Protein AF-A0A6V7IZJ7-F1 (afdb_monomer_lite)

Foldseek 3Di:
DCVVVVRDDDPPDDDDDDDDPPPCPVVVVLLVQLCCVVVHPDDGDDDDPPPPDDPVSSVVSVVVVVVVVD

pLDDT: mean 92.85, std 6.97, range [57.56, 98.0]

Sequence (70 aa):
LDTFLSGGLRQGHIYELCGASSSGKSSICLSISTNIALNSKSIVHYVDTKNDFSSTRIQMILDENKINNE

Organism: NCBI:txid1563983

Radius of gyration: 13.08 Å; chains: 1; bounding box: 28×28×35 Å

Secondary structure (DSSP, 8-state):
-TTTTTSS--TT-------STTSSHHHHHHHHHHHHHHHSSPPP----SSS---HHHHHHHHHHHHHTT-

InterPro domains:
  IPR013632 Rad51-like, C-terminal [PF08423] (1-69)
  IPR020588 DNA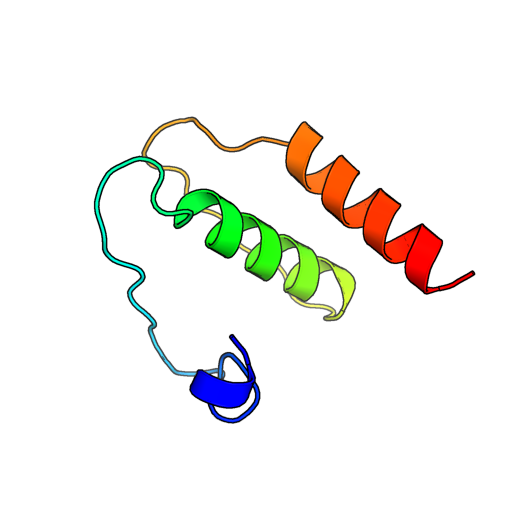 recombination and repair protein RecA-like, ATP-binding domain [PS50162] (1-70)
  IPR027417 P-loop containing nucleoside triphosphate hydrolase [G3DSA:3.40.50.300] (1-70)
  IPR027417 P-loop containing nucleoside triphosphate hydrolase [SSF52540] (1-65)
  IPR051988 Homologous Recombination Repair RAD51 Paralog [PTHR46457] (1-66)

Structure (mmCIF, N/CA/C/O backbone):
data_AF-A0A6V7IZJ7-F1
#
_entry.id   AF-A0A6V7IZJ7-F1
#
loop_
_atom_site.group_PDB
_atom_site.id
_atom_site.type_symbol
_atom_site.label_atom_id
_atom_site.label_alt_id
_atom_site.label_comp_id
_atom_site.label_asym_id
_atom_site.label_entity_id
_atom_site.label_seq_id
_atom_site.pdbx_PDB_ins_code
_atom_site.Cartn_x
_atom_site.Cartn_y
_atom_site.Cartn_z
_atom_site.occupancy
_atom_site.B_iso_or_equiv
_atom_site.auth_seq_id
_atom_site.auth_comp_id
_atom_site.aut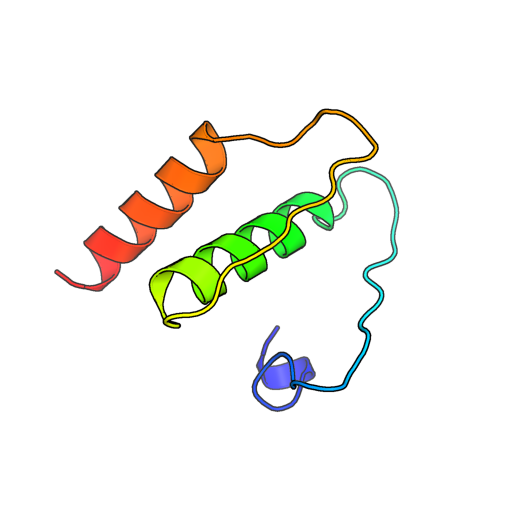h_asym_id
_atom_site.auth_atom_id
_atom_site.pdbx_PDB_model_num
ATOM 1 N N . LEU A 1 1 ? -2.280 13.836 -3.462 1.00 90.25 1 LEU A N 1
ATOM 2 C CA . LEU A 1 1 ? -2.953 12.947 -4.438 1.00 90.25 1 LEU A CA 1
ATOM 3 C C . LEU A 1 1 ? -4.461 13.169 -4.406 1.00 90.25 1 LEU A C 1
ATOM 5 O O . LEU A 1 1 ? -5.042 13.446 -5.443 1.00 90.25 1 LEU A O 1
ATOM 9 N N . ASP A 1 2 ? -5.072 13.149 -3.226 1.00 93.62 2 ASP A N 1
ATOM 10 C CA . ASP A 1 2 ? -6.528 13.258 -3.063 1.00 93.62 2 ASP A CA 1
ATOM 11 C C . ASP A 1 2 ? -7.140 14.523 -3.671 1.00 93.62 2 ASP A C 1
ATOM 13 O O . ASP A 1 2 ? -8.197 14.444 -4.288 1.00 93.62 2 ASP A O 1
ATOM 17 N N . THR A 1 3 ? -6.453 15.669 -3.603 1.00 96.00 3 THR A N 1
ATOM 18 C CA . THR A 1 3 ? -6.876 16.903 -4.291 1.00 96.00 3 THR A CA 1
ATOM 19 C C . THR A 1 3 ? -7.002 16.703 -5.803 1.00 96.00 3 THR A C 1
ATOM 21 O O . THR A 1 3 ? -7.991 17.120 -6.395 1.00 96.00 3 THR A O 1
ATOM 24 N N . PHE A 1 4 ? -6.039 16.017 -6.426 1.00 94.12 4 PHE A N 1
ATOM 25 C CA . PHE A 1 4 ? -6.073 15.709 -7.859 1.00 94.12 4 PHE A CA 1
ATOM 26 C C . PHE A 1 4 ? -7.205 14.728 -8.200 1.00 94.12 4 PHE A C 1
ATOM 28 O O . PHE A 1 4 ? -7.831 14.836 -9.248 1.00 94.12 4 PHE A O 1
ATOM 35 N N . LEU A 1 5 ? -7.518 13.815 -7.278 1.00 93.94 5 LEU A N 1
ATOM 36 C CA . LEU A 1 5 ? -8.619 12.859 -7.405 1.00 93.94 5 LEU A CA 1
ATOM 37 C C . LEU A 1 5 ? -9.977 13.412 -6.936 1.00 93.94 5 LEU A C 1
ATOM 39 O O . LEU A 1 5 ? -10.944 12.660 -6.857 1.00 93.94 5 LEU A O 1
ATOM 43 N N . SER A 1 6 ? -10.083 14.710 -6.625 1.00 93.50 6 SER A N 1
ATOM 44 C CA . SER A 1 6 ? -11.317 15.321 -6.105 1.00 93.50 6 SER A CA 1
ATOM 45 C C . SER A 1 6 ? -11.888 14.587 -4.880 1.00 93.50 6 SER A C 1
ATOM 47 O O . SER A 1 6 ? -13.076 14.246 -4.847 1.00 93.50 6 SER A O 1
ATOM 49 N N . GLY A 1 7 ? -11.026 14.317 -3.895 1.00 93.00 7 GLY A N 1
ATOM 50 C CA . GLY A 1 7 ? -11.384 13.675 -2.626 1.00 93.00 7 GLY A CA 1
ATOM 51 C C . GLY A 1 7 ? -10.974 12.206 -2.494 1.00 93.00 7 GLY A C 1
ATOM 52 O O . GLY A 1 7 ? -11.329 11.579 -1.503 1.00 93.00 7 GLY A O 1
ATOM 53 N N . GLY A 1 8 ? -10.236 11.653 -3.462 1.00 93.75 8 GLY A N 1
ATOM 54 C CA . GLY A 1 8 ? -9.712 10.284 -3.407 1.00 93.75 8 GLY A CA 1
ATOM 55 C C . GLY A 1 8 ? -10.412 9.311 -4.357 1.00 93.75 8 GLY A C 1
ATOM 56 O O . GLY A 1 8 ? -11.050 9.704 -5.334 1.00 93.75 8 GLY A O 1
ATOM 57 N N . LEU A 1 9 ? -10.246 8.014 -4.098 1.00 93.56 9 LEU A N 1
ATOM 58 C CA . LEU A 1 9 ? -10.785 6.949 -4.949 1.00 93.56 9 LEU A CA 1
ATOM 59 C C . LEU A 1 9 ? -12.267 6.703 -4.661 1.00 93.56 9 LEU A C 1
ATOM 61 O O . LEU A 1 9 ? -12.694 6.691 -3.507 1.00 93.56 9 LEU A O 1
ATOM 65 N N . ARG A 1 10 ? -13.051 6.472 -5.717 1.00 93.38 10 ARG A N 1
ATOM 66 C CA . ARG A 1 10 ? -14.505 6.289 -5.634 1.00 93.38 10 ARG A CA 1
ATOM 67 C C . ARG A 1 10 ? -14.893 4.850 -5.948 1.00 93.38 10 ARG A C 1
ATOM 69 O O . ARG A 1 10 ? -14.367 4.243 -6.878 1.00 93.38 10 ARG A O 1
ATOM 76 N N . GLN A 1 11 ? -15.852 4.316 -5.195 1.00 92.81 11 GLN A N 1
ATOM 77 C CA . GLN A 1 11 ? -16.426 2.998 -5.474 1.00 92.81 11 GLN A CA 1
ATOM 78 C C . GLN A 1 11 ? -17.059 2.958 -6.877 1.00 92.81 11 GLN A C 1
ATOM 80 O O . GLN A 1 11 ? -17.472 3.988 -7.414 1.00 92.81 11 GLN A O 1
ATOM 85 N N . GLY A 1 12 ? -17.111 1.769 -7.484 1.00 95.38 12 GLY A N 1
ATOM 86 C CA . GLY A 1 12 ? -17.664 1.564 -8.830 1.00 95.38 12 GLY A CA 1
ATOM 87 C C . GLY A 1 12 ? -16.774 2.044 -9.984 1.00 95.38 12 GLY A C 1
ATOM 88 O O . GLY A 1 12 ? -17.201 1.984 -11.131 1.00 95.38 12 GLY A O 1
ATOM 89 N N . HIS A 1 13 ? -15.552 2.503 -9.700 1.00 95.69 13 HIS A N 1
ATOM 90 C CA . HIS A 1 13 ? -14.600 2.981 -10.703 1.00 95.69 13 HIS A CA 1
ATOM 91 C C . HIS A 1 13 ? -13.353 2.095 -10.747 1.00 95.69 13 HIS A C 1
ATOM 93 O O . HIS A 1 13 ? -12.921 1.554 -9.728 1.00 95.69 13 HIS A O 1
ATOM 99 N N . ILE A 1 14 ? -12.754 1.990 -11.934 1.00 96.56 14 ILE A N 1
ATOM 100 C CA . ILE A 1 14 ? -11.449 1.359 -12.148 1.00 96.56 14 ILE A CA 1
ATOM 101 C C . ILE A 1 14 ? -10.424 2.472 -12.358 1.00 96.56 14 ILE A C 1
ATOM 103 O O . ILE A 1 14 ? -10.645 3.378 -13.161 1.00 96.56 14 ILE A O 1
ATOM 107 N N . TYR A 1 15 ? -9.305 2.392 -11.641 1.00 96.06 15 TYR A N 1
ATOM 108 C CA . TYR A 1 15 ? -8.203 3.345 -11.732 1.00 96.06 15 TYR A CA 1
ATOM 109 C C . TYR A 1 15 ? -6.939 2.626 -12.189 1.00 96.06 15 TYR A C 1
ATOM 111 O O . TYR A 1 15 ? -6.536 1.631 -11.588 1.00 96.06 15 TYR A O 1
ATOM 119 N N . GLU A 1 16 ? -6.296 3.152 -13.226 1.00 96.44 16 GLU A N 1
ATOM 120 C CA . GLU A 1 16 ? -5.033 2.631 -13.740 1.00 96.44 16 GLU A CA 1
ATOM 121 C C . GLU A 1 16 ? -3.868 3.509 -13.261 1.00 96.44 16 GLU A C 1
ATOM 123 O O . GLU A 1 16 ? -3.849 4.720 -13.489 1.00 96.44 16 GLU A O 1
ATOM 128 N N . LEU A 1 17 ? -2.882 2.903 -12.590 1.00 95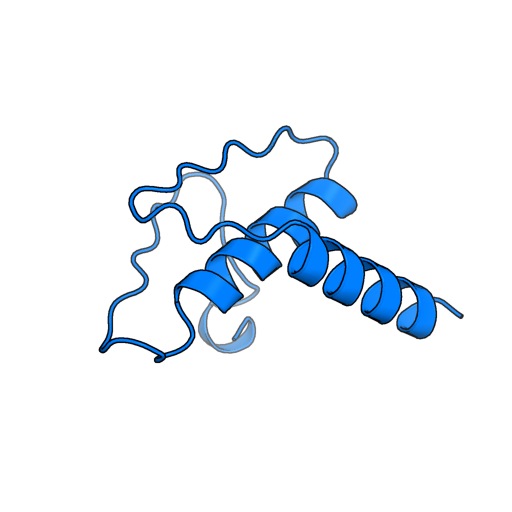.31 17 LEU A N 1
ATOM 129 C CA . LEU A 1 17 ? -1.633 3.569 -12.217 1.00 95.31 17 LEU A CA 1
ATOM 130 C C . LEU A 1 17 ? -0.503 3.105 -13.139 1.00 95.31 17 LEU A C 1
ATOM 132 O O . LEU A 1 17 ? 0.032 2.010 -12.968 1.00 95.31 17 LEU A O 1
ATOM 136 N N . CYS A 1 18 ? -0.088 3.971 -14.064 1.00 96.50 18 CYS A N 1
ATOM 137 C CA . CYS A 1 18 ? 0.937 3.679 -15.069 1.00 96.50 18 CYS A CA 1
ATOM 138 C C . CYS A 1 18 ? 2.227 4.484 -14.875 1.00 96.50 18 CYS A C 1
ATOM 140 O O . CYS A 1 18 ? 2.235 5.558 -14.278 1.00 96.50 18 CYS A O 1
ATOM 142 N N . GLY A 1 19 ? 3.347 3.946 -15.368 1.00 97.19 19 GLY A N 1
ATOM 143 C CA . GLY A 1 19 ? 4.655 4.608 -15.326 1.00 97.19 19 GLY A CA 1
ATOM 144 C C . GLY A 1 19 ? 5.840 3.644 -15.246 1.00 97.19 19 GLY A C 1
ATOM 145 O O . GLY A 1 19 ? 5.670 2.445 -15.011 1.00 97.19 19 GLY A O 1
ATOM 146 N N . ALA A 1 20 ? 7.054 4.180 -15.394 1.00 98.00 20 ALA A N 1
ATOM 147 C CA . ALA A 1 20 ? 8.310 3.422 -15.356 1.00 98.00 20 ALA A CA 1
ATOM 148 C C . ALA A 1 20 ? 8.518 2.651 -14.038 1.00 98.00 20 ALA A C 1
ATOM 150 O O . ALA A 1 20 ? 7.894 2.951 -13.019 1.00 98.00 20 ALA A O 1
ATOM 151 N N . SER A 1 21 ? 9.400 1.645 -14.025 1.00 95.75 21 SER A N 1
ATOM 152 C CA . SER A 1 21 ? 9.765 0.961 -12.774 1.00 95.75 21 SER A CA 1
ATOM 153 C C . SER A 1 21 ? 10.196 1.971 -11.705 1.00 95.75 21 SER A C 1
ATOM 155 O O . SER A 1 21 ? 10.774 3.008 -12.017 1.00 95.75 21 SER A O 1
ATOM 157 N N . SER A 1 22 ? 9.876 1.678 -10.445 1.00 94.81 22 SER A N 1
ATOM 158 C CA . SER A 1 22 ? 10.189 2.544 -9.299 1.00 94.81 22 SER A CA 1
ATOM 159 C C . SER A 1 22 ? 9.480 3.909 -9.275 1.00 94.81 22 SER A C 1
ATOM 161 O O . SER A 1 22 ? 9.746 4.705 -8.385 1.00 94.81 22 SER A O 1
ATOM 163 N N . SER A 1 23 ? 8.491 4.158 -10.144 1.00 97.00 23 SER A N 1
ATOM 164 C CA . SER A 1 23 ? 7.658 5.377 -10.112 1.00 97.00 23 SER A CA 1
ATOM 165 C C . SER A 1 23 ? 6.627 5.437 -8.967 1.00 97.00 23 SER A C 1
ATOM 167 O O . SER A 1 23 ? 5.732 6.275 -8.987 1.00 97.00 23 SER A O 1
ATOM 169 N N . GLY A 1 24 ? 6.687 4.516 -7.999 1.00 95.88 24 GLY A N 1
ATOM 170 C CA . GLY A 1 24 ? 5.798 4.503 -6.829 1.00 95.88 24 GLY A CA 1
ATOM 171 C C . GLY A 1 24 ? 4.479 3.731 -6.971 1.00 95.88 24 GLY A C 1
ATOM 172 O O . GLY A 1 24 ? 3.736 3.663 -5.999 1.00 95.88 24 GLY A O 1
ATOM 173 N N . LYS A 1 25 ? 4.197 3.089 -8.114 1.00 96.75 25 LYS A N 1
ATOM 174 C CA . LYS A 1 25 ? 2.936 2.346 -8.355 1.00 96.75 25 LYS A CA 1
ATOM 175 C C . LYS A 1 25 ? 2.609 1.315 -7.266 1.00 96.75 25 LYS A C 1
ATOM 177 O O . LYS A 1 25 ? 1.560 1.411 -6.637 1.00 96.75 25 LYS A O 1
ATOM 182 N N . SER A 1 26 ? 3.519 0.369 -7.003 1.00 96.12 26 SER A N 1
ATOM 183 C CA . SER A 1 26 ? 3.311 -0.666 -5.976 1.00 96.12 26 SER A CA 1
ATOM 184 C C . SER A 1 26 ? 3.206 -0.064 -4.573 1.00 96.12 26 SER A C 1
ATOM 186 O O . SER A 1 26 ? 2.403 -0.523 -3.769 1.00 96.12 26 SER A O 1
ATOM 188 N N . SER A 1 27 ? 3.966 1.004 -4.290 1.00 94.75 27 SER A N 1
ATOM 189 C CA . SER A 1 27 ? 3.878 1.731 -3.018 1.00 94.75 27 SER A CA 1
ATOM 190 C C . SER A 1 27 ? 2.480 2.316 -2.813 1.00 94.75 27 SER A C 1
ATOM 192 O O . SER A 1 27 ? 1.881 2.097 -1.769 1.00 94.75 27 SER A O 1
ATOM 194 N N . ILE A 1 28 ? 1.940 3.008 -3.824 1.00 96.00 28 ILE A N 1
ATOM 195 C CA . ILE A 1 28 ? 0.599 3.601 -3.769 1.00 96.00 28 ILE A CA 1
ATOM 196 C C . ILE A 1 28 ? -0.469 2.508 -3.633 1.00 96.00 28 ILE A C 1
ATOM 198 O O . ILE A 1 28 ? -1.348 2.635 -2.785 1.00 96.00 28 ILE A O 1
ATOM 202 N N . CYS A 1 29 ? -0.372 1.416 -4.400 1.00 96.25 29 CYS A N 1
ATOM 203 C CA . CYS A 1 29 ? -1.303 0.285 -4.310 1.00 96.25 29 CYS A CA 1
ATOM 204 C C . CYS A 1 29 ? -1.352 -0.309 -2.892 1.00 96.25 29 CYS A C 1
ATOM 206 O O . CYS A 1 29 ? -2.434 -0.525 -2.338 1.00 96.25 29 CYS A O 1
ATOM 208 N N . LEU A 1 30 ? -0.184 -0.510 -2.273 1.00 96.75 30 LEU A N 1
ATOM 209 C CA . LEU A 1 30 ? -0.085 -1.021 -0.910 1.00 96.75 30 LEU A CA 1
ATOM 210 C C . LEU A 1 30 ? -0.636 -0.021 0.114 1.00 96.75 30 LEU A C 1
ATOM 212 O O . LEU A 1 30 ? -1.405 -0.412 0.985 1.00 96.75 30 LEU A O 1
ATOM 216 N N . SER A 1 31 ? -0.310 1.269 -0.014 1.00 95.94 31 SER A N 1
ATOM 217 C CA . SER A 1 31 ? -0.843 2.318 0.864 1.00 95.94 31 SER A CA 1
ATOM 218 C C . SER A 1 31 ? -2.365 2.423 0.787 1.00 95.94 31 SER A C 1
ATOM 220 O O . SER A 1 31 ? -3.012 2.507 1.828 1.00 95.94 31 SER A O 1
ATOM 222 N N . ILE A 1 32 ? -2.955 2.379 -0.410 1.00 95.56 32 ILE A N 1
ATOM 223 C CA . ILE A 1 32 ? -4.416 2.377 -0.587 1.00 95.56 32 ILE A CA 1
ATOM 224 C C . ILE A 1 32 ? -5.024 1.139 0.075 1.00 95.56 32 ILE A C 1
ATOM 226 O O . ILE A 1 32 ? -5.956 1.260 0.865 1.00 95.56 32 ILE A O 1
ATOM 230 N N . SER A 1 33 ? -4.472 -0.041 -0.214 1.00 96.06 33 SER A N 1
ATOM 231 C CA . SER A 1 33 ? -4.968 -1.321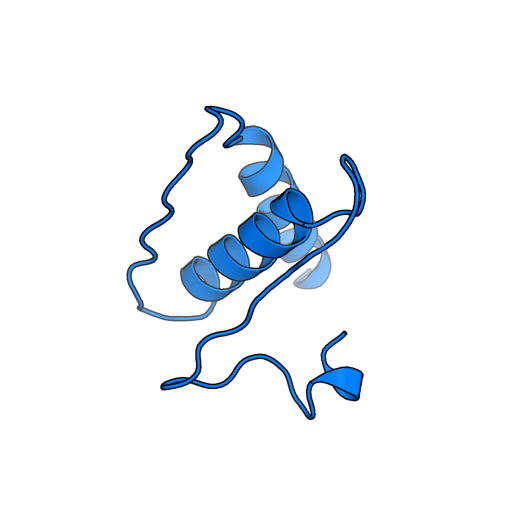 0.304 1.00 96.06 33 SER A CA 1
ATOM 232 C C . SER A 1 33 ? -4.963 -1.357 1.831 1.00 96.06 33 SER A C 1
ATOM 234 O O . SER A 1 33 ? -5.978 -1.677 2.447 1.00 96.06 33 SER A O 1
ATOM 236 N N . THR A 1 34 ? -3.850 -0.954 2.446 1.00 95.50 34 THR A N 1
ATOM 237 C CA . THR A 1 34 ? -3.710 -0.876 3.903 1.00 95.50 34 THR A CA 1
ATOM 238 C C . THR A 1 34 ? -4.689 0.132 4.503 1.00 95.50 34 THR A C 1
ATOM 240 O O . THR A 1 34 ? -5.389 -0.197 5.455 1.00 95.50 34 THR A O 1
ATOM 243 N N . ASN A 1 35 ? -4.814 1.332 3.926 1.00 93.31 35 ASN A N 1
ATOM 244 C CA . ASN A 1 35 ? -5.747 2.343 4.431 1.00 93.31 35 ASN A CA 1
ATOM 245 C C . ASN A 1 35 ? -7.212 1.900 4.340 1.00 93.31 35 ASN A C 1
ATOM 247 O O . ASN A 1 35 ? -7.978 2.162 5.266 1.00 93.31 35 ASN A O 1
ATOM 251 N N . ILE A 1 36 ? -7.614 1.215 3.264 1.00 93.94 36 ILE A N 1
ATOM 252 C CA . ILE A 1 36 ? -8.974 0.675 3.136 1.00 93.94 36 ILE A CA 1
ATOM 253 C C . ILE A 1 36 ? -9.209 -0.423 4.174 1.00 93.94 36 ILE A C 1
ATOM 255 O O . ILE A 1 36 ? -10.247 -0.409 4.833 1.00 93.94 36 ILE A O 1
ATOM 259 N N . ALA A 1 37 ? -8.258 -1.343 4.349 1.00 93.81 37 ALA A N 1
ATOM 260 C CA . ALA A 1 37 ? -8.368 -2.417 5.335 1.00 93.81 37 ALA A CA 1
ATOM 261 C C . ALA A 1 37 ? -8.450 -1.891 6.781 1.00 93.81 37 ALA A C 1
ATOM 263 O O . ALA A 1 37 ? -9.124 -2.493 7.610 1.00 93.81 37 ALA A O 1
ATOM 264 N N . LEU A 1 38 ? -7.784 -0.770 7.083 1.00 91.19 38 LEU A N 1
ATOM 265 C CA . LEU A 1 38 ? -7.801 -0.153 8.413 1.00 91.19 38 LEU A CA 1
ATOM 266 C C . LEU A 1 38 ? -9.072 0.642 8.693 1.00 91.19 38 LEU A C 1
ATOM 268 O O . LEU A 1 38 ? -9.657 0.526 9.766 1.00 91.19 38 LEU A O 1
ATOM 272 N N . ASN A 1 39 ? -9.472 1.483 7.740 1.00 89.50 39 ASN A N 1
ATOM 273 C CA . ASN A 1 39 ? -10.503 2.494 7.968 1.00 89.50 39 ASN A CA 1
ATOM 274 C C . ASN A 1 39 ? -11.896 2.040 7.523 1.00 89.50 39 ASN A C 1
ATOM 276 O O . ASN A 1 39 ? -12.889 2.712 7.800 1.00 89.50 39 ASN A O 1
ATOM 280 N N . SER A 1 40 ? -11.998 0.906 6.830 1.00 85.44 40 SER A N 1
ATOM 281 C CA . SER A 1 40 ? -13.273 0.325 6.424 1.00 85.44 40 SER A CA 1
ATOM 282 C C . SER A 1 40 ? -13.420 -1.091 6.968 1.00 85.44 40 SER A C 1
ATOM 284 O O . SER A 1 40 ? -12.444 -1.811 7.141 1.00 85.44 40 SER A O 1
ATOM 286 N N . LYS A 1 41 ? -14.660 -1.542 7.176 1.00 82.06 41 LYS A N 1
ATOM 287 C CA . LYS A 1 41 ? -14.954 -2.948 7.513 1.00 82.06 41 LYS A CA 1
ATOM 288 C C . LYS A 1 41 ? -14.887 -3.876 6.283 1.00 82.06 41 LYS A C 1
ATOM 290 O O . LYS A 1 41 ? -15.556 -4.906 6.261 1.00 82.06 41 LYS A O 1
ATOM 295 N N . SER A 1 42 ? -14.153 -3.488 5.240 1.00 87.31 42 SER A N 1
ATOM 296 C CA . SER A 1 42 ? -14.135 -4.183 3.948 1.00 87.31 42 SER A CA 1
ATOM 297 C C . SER A 1 42 ? -12.962 -5.150 3.853 1.00 87.31 42 SER A C 1
ATOM 299 O O . SER A 1 42 ? -11.869 -4.873 4.342 1.00 87.31 42 SER A O 1
ATOM 301 N N . ILE A 1 43 ? -13.172 -6.263 3.153 1.00 93.50 43 ILE A N 1
ATOM 302 C CA . ILE A 1 43 ? -12.096 -7.183 2.782 1.00 93.50 43 ILE A CA 1
ATOM 303 C C . ILE A 1 43 ? -11.381 -6.617 1.553 1.00 93.50 43 ILE A C 1
ATOM 305 O O . ILE A 1 43 ? -12.020 -6.261 0.563 1.00 93.50 43 ILE A O 1
ATOM 309 N N . VAL A 1 44 ? -10.051 -6.552 1.612 1.00 96.00 44 VAL A N 1
ATOM 310 C CA . VAL A 1 44 ? -9.204 -6.137 0.490 1.00 96.00 44 VAL A CA 1
ATOM 311 C C . VAL A 1 44 ? -8.569 -7.374 -0.139 1.00 96.00 44 VAL A C 1
ATOM 313 O O . VAL A 1 44 ? -7.862 -8.124 0.530 1.00 96.00 44 VAL A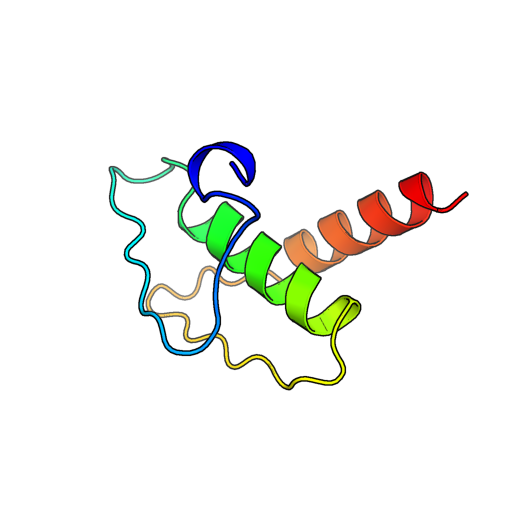 O 1
ATOM 316 N N . HIS A 1 45 ? -8.797 -7.571 -1.437 1.00 96.88 45 HIS A N 1
ATOM 317 C CA . HIS A 1 45 ? -8.114 -8.595 -2.224 1.00 96.88 45 HIS A CA 1
ATOM 318 C C . HIS A 1 45 ? -6.936 -7.960 -2.969 1.00 96.88 45 HIS A C 1
ATOM 320 O O . HIS A 1 45 ? -7.139 -7.127 -3.849 1.00 96.88 45 HIS A O 1
ATOM 326 N N . TYR A 1 46 ? -5.709 -8.353 -2.618 1.00 96.62 46 TYR A N 1
ATOM 327 C CA . TYR A 1 46 ? -4.484 -7.874 -3.261 1.00 96.62 46 TYR A CA 1
ATOM 328 C C . TYR A 1 46 ? -3.923 -8.960 -4.182 1.00 96.62 46 TYR A C 1
ATOM 330 O O . TYR A 1 46 ? -3.569 -10.042 -3.717 1.00 96.62 46 TYR A O 1
ATOM 338 N N . VAL A 1 47 ? -3.836 -8.679 -5.483 1.00 97.25 47 VAL A N 1
ATOM 339 C CA . VAL A 1 47 ? -3.262 -9.599 -6.476 1.00 97.25 47 VAL A CA 1
ATOM 340 C C . VAL A 1 47 ? -1.858 -9.128 -6.823 1.00 97.25 47 VAL A C 1
ATOM 342 O O . VAL A 1 47 ? -1.681 -8.066 -7.415 1.00 97.25 47 VAL A O 1
ATOM 345 N N . ASP A 1 48 ? -0.862 -9.925 -6.453 1.00 96.25 48 ASP A N 1
ATOM 346 C CA . ASP A 1 48 ? 0.540 -9.653 -6.742 1.00 96.25 48 ASP A CA 1
ATOM 347 C C . ASP A 1 48 ? 1.021 -10.502 -7.922 1.00 96.25 48 ASP A C 1
ATOM 349 O O . ASP A 1 48 ? 1.096 -11.727 -7.846 1.00 96.25 48 ASP A O 1
ATOM 353 N N . THR A 1 49 ? 1.348 -9.839 -9.029 1.00 95.94 49 THR A N 1
ATOM 354 C CA . THR A 1 49 ? 1.815 -10.490 -10.259 1.00 95.94 49 THR A CA 1
ATOM 355 C C . THR A 1 49 ? 3.337 -10.584 -10.352 1.00 95.94 49 THR A C 1
ATOM 357 O O . THR A 1 49 ? 3.844 -11.199 -11.288 1.00 95.94 49 THR A O 1
ATOM 360 N N . LYS A 1 50 ? 4.078 -9.936 -9.444 1.00 95.12 50 LYS A N 1
ATOM 361 C CA . LYS A 1 50 ? 5.548 -9.852 -9.471 1.00 95.12 50 LYS A CA 1
ATOM 362 C C . LYS A 1 50 ? 6.204 -10.529 -8.262 1.00 95.12 50 LYS A C 1
ATOM 364 O O . LYS A 1 50 ? 7.418 -10.727 -8.277 1.00 95.12 50 LYS A O 1
ATOM 369 N N . ASN A 1 51 ? 5.412 -10.928 -7.269 1.00 93.56 51 ASN A N 1
ATOM 370 C CA . ASN A 1 51 ? 5.872 -11.484 -5.998 1.00 93.56 51 ASN A CA 1
ATOM 371 C C . ASN A 1 51 ? 6.731 -10.477 -5.202 1.00 93.56 51 ASN A C 1
ATOM 373 O O . ASN A 1 51 ? 7.785 -10.825 -4.671 1.00 93.56 51 ASN A O 1
ATOM 377 N N . ASP A 1 52 ? 6.310 -9.208 -5.183 1.00 92.88 52 ASP A N 1
ATOM 378 C CA . ASP A 1 52 ? 6.946 -8.110 -4.442 1.00 92.88 52 ASP A CA 1
ATOM 379 C C . ASP A 1 52 ? 6.041 -7.458 -3.376 1.00 92.88 52 ASP A C 1
ATOM 381 O O . ASP A 1 52 ? 6.380 -6.411 -2.809 1.00 92.88 52 ASP A O 1
ATOM 385 N N . PHE A 1 53 ? 4.921 -8.104 -3.040 1.00 96.62 53 PHE A N 1
ATOM 386 C CA . PHE A 1 53 ? 4.139 -7.798 -1.851 1.00 96.62 53 PHE A CA 1
ATOM 387 C C . PHE A 1 53 ? 5.010 -7.888 -0.593 1.00 96.62 53 PHE A C 1
ATOM 389 O O . PHE A 1 53 ? 5.828 -8.791 -0.425 1.00 96.62 53 PHE A O 1
ATOM 396 N N . SER A 1 54 ? 4.818 -6.946 0.330 1.00 96.25 54 SER A N 1
ATOM 397 C CA . SER A 1 54 ? 5.684 -6.813 1.497 1.00 96.25 54 SER A CA 1
ATOM 398 C C . SER A 1 54 ? 4.879 -6.456 2.747 1.00 96.25 54 SER A C 1
ATOM 400 O O . SER A 1 54 ? 4.493 -5.298 2.940 1.00 96.25 54 SER A O 1
ATOM 402 N N . SER A 1 55 ? 4.738 -7.421 3.654 1.00 96.31 55 SER A N 1
ATOM 403 C CA . SER A 1 55 ? 4.150 -7.223 4.985 1.00 96.31 55 SER A CA 1
ATOM 404 C C . SER A 1 55 ? 4.924 -6.207 5.830 1.00 96.31 55 SER A C 1
ATOM 406 O O . SER A 1 55 ? 4.313 -5.431 6.556 1.00 96.31 55 SER A O 1
ATOM 408 N N . THR A 1 56 ? 6.250 -6.128 5.685 1.00 97.62 56 THR A N 1
ATOM 409 C CA . THR A 1 56 ? 7.080 -5.135 6.388 1.00 97.62 56 THR A CA 1
ATOM 410 C C . THR A 1 56 ? 6.638 -3.706 6.074 1.00 97.62 56 THR A C 1
ATOM 412 O O . THR A 1 56 ? 6.460 -2.895 6.973 1.00 97.62 56 THR A O 1
ATOM 415 N N . ARG A 1 57 ? 6.381 -3.401 4.800 1.00 96.38 57 ARG A N 1
ATOM 416 C CA . ARG A 1 57 ? 5.859 -2.090 4.376 1.00 96.38 57 ARG A CA 1
ATOM 417 C C . ARG A 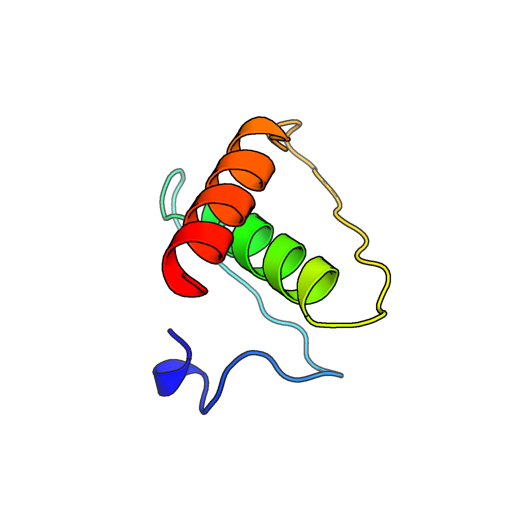1 57 ? 4.447 -1.818 4.895 1.00 96.38 57 ARG A C 1
ATOM 419 O O . ARG A 1 57 ? 4.150 -0.672 5.203 1.00 96.38 57 ARG A O 1
ATOM 426 N N . ILE A 1 58 ? 3.599 -2.842 5.026 1.00 96.44 58 ILE A N 1
ATOM 427 C CA . ILE A 1 58 ? 2.300 -2.691 5.704 1.00 96.44 58 ILE A CA 1
ATOM 428 C C . ILE A 1 58 ? 2.522 -2.281 7.158 1.00 96.44 58 ILE A C 1
ATOM 430 O O . ILE A 1 58 ? 1.923 -1.309 7.601 1.00 96.44 58 ILE A O 1
ATOM 434 N N . GLN A 1 59 ? 3.414 -2.969 7.874 1.00 96.62 59 GLN A N 1
ATOM 435 C CA . GLN A 1 59 ? 3.732 -2.644 9.264 1.00 96.62 59 GLN A CA 1
ATOM 436 C C . GLN A 1 59 ? 4.227 -1.200 9.415 1.00 96.62 59 GLN A C 1
ATOM 438 O O . GLN A 1 59 ? 3.733 -0.482 10.274 1.00 96.62 59 GLN A O 1
ATOM 443 N N . MET A 1 60 ? 5.109 -0.740 8.524 1.00 96.50 60 MET A N 1
ATOM 444 C CA . MET A 1 60 ? 5.577 0.652 8.527 1.00 96.50 60 MET A CA 1
ATOM 445 C C . MET A 1 60 ? 4.422 1.655 8.393 1.00 96.50 60 MET A C 1
ATOM 447 O O . MET A 1 60 ? 4.352 2.609 9.160 1.00 96.50 60 MET A O 1
ATOM 451 N N . ILE A 1 61 ? 3.477 1.412 7.475 1.00 94.75 61 ILE A N 1
ATOM 452 C CA . ILE A 1 61 ? 2.287 2.265 7.316 1.00 94.75 61 ILE A CA 1
ATOM 453 C C . ILE A 1 61 ? 1.431 2.248 8.592 1.00 94.75 61 ILE A C 1
ATOM 455 O O . ILE A 1 61 ? 0.892 3.280 8.987 1.00 94.75 61 ILE A O 1
ATOM 459 N N . LEU A 1 62 ? 1.281 1.091 9.243 1.00 93.69 62 LEU A N 1
ATOM 460 C CA . LEU A 1 62 ? 0.520 0.975 10.491 1.00 93.69 62 LEU A CA 1
ATOM 461 C C . LEU A 1 62 ? 1.158 1.777 11.624 1.00 93.69 62 LEU A C 1
ATOM 463 O O . LEU A 1 62 ? 0.447 2.452 12.365 1.00 93.69 62 LEU A O 1
ATOM 467 N N . ASP A 1 63 ? 2.479 1.710 11.750 1.00 95.19 63 ASP A N 1
ATOM 468 C CA . ASP A 1 63 ? 3.210 2.413 12.800 1.00 95.19 63 ASP A CA 1
ATOM 469 C C . ASP A 1 63 ? 3.188 3.931 12.574 1.00 95.19 63 ASP A C 1
ATOM 471 O O . ASP A 1 63 ? 2.924 4.677 13.515 1.00 95.19 63 ASP A O 1
ATOM 475 N N . GLU A 1 64 ? 3.324 4.393 11.326 1.00 92.12 64 GLU A N 1
ATOM 476 C CA . GLU A 1 64 ? 3.123 5.805 10.966 1.00 92.12 64 GLU A CA 1
ATOM 477 C C . GLU A 1 64 ? 1.712 6.297 11.328 1.00 92.12 64 GLU A C 1
ATOM 479 O O . GLU A 1 64 ? 1.551 7.385 11.878 1.00 92.12 64 GLU A O 1
ATOM 484 N N . ASN A 1 65 ? 0.673 5.493 11.075 1.00 84.75 65 ASN A N 1
ATOM 485 C CA . ASN A 1 65 ? -0.700 5.861 11.433 1.00 84.75 65 ASN A CA 1
ATOM 486 C C . ASN A 1 65 ? -0.933 5.919 12.948 1.00 84.75 65 ASN A C 1
ATOM 488 O O . ASN A 1 65 ? -1.723 6.744 13.397 1.00 84.75 65 ASN A O 1
ATOM 492 N N . LYS A 1 66 ? -0.283 5.062 13.745 1.00 82.44 66 LYS A N 1
ATOM 493 C CA . LYS A 1 66 ? -0.387 5.130 15.212 1.00 82.44 66 LYS A CA 1
ATOM 494 C C . LYS A 1 66 ? 0.196 6.430 15.750 1.00 82.44 66 LYS A C 1
ATOM 496 O O . LYS A 1 66 ? -0.482 7.093 16.520 1.00 82.44 66 LYS A O 1
ATOM 501 N N . ILE A 1 67 ? 1.385 6.813 15.279 1.00 75.25 67 ILE A N 1
ATOM 502 C CA . ILE A 1 67 ? 2.050 8.064 15.677 1.00 75.25 67 ILE A CA 1
ATOM 503 C C . ILE A 1 67 ? 1.160 9.278 15.384 1.00 75.25 67 ILE A C 1
ATOM 505 O O . ILE A 1 67 ? 1.105 10.201 16.180 1.00 75.25 67 ILE A O 1
ATOM 509 N N . ASN A 1 68 ? 0.433 9.277 14.265 1.00 74.50 68 ASN A N 1
ATOM 510 C CA . ASN A 1 68 ? -0.452 10.390 13.907 1.00 74.50 68 ASN A CA 1
ATOM 511 C C . ASN A 1 68 ? -1.732 10.484 14.762 1.00 74.50 68 ASN A C 1
ATOM 513 O O . ASN A 1 68 ? -2.434 11.490 14.677 1.00 74.50 68 ASN A O 1
ATOM 517 N N . ASN A 1 69 ? -2.072 9.433 15.515 1.00 67.75 69 ASN A N 1
ATOM 518 C CA . ASN A 1 69 ? -3.260 9.373 16.372 1.00 67.75 69 ASN A CA 1
ATOM 519 C C . ASN A 1 69 ? -2.934 9.549 17.871 1.00 67.75 69 ASN A C 1
ATOM 521 O O . ASN A 1 69 ? -3.860 9.519 18.685 1.00 67.75 69 ASN A O 1
ATOM 525 N N . GLU A 1 70 ? -1.655 9.702 18.224 1.00 57.56 70 GLU A N 1
ATOM 526 C CA . GLU A 1 70 ? -1.159 10.081 19.558 1.00 57.56 70 GLU A CA 1
ATOM 527 C C . GLU A 1 70 ? -0.886 11.591 19.626 1.00 57.56 70 GLU A C 1
ATOM 529 O O . GLU A 1 70 ? -1.190 12.186 20.687 1.00 57.56 70 GLU A O 1
#